Protein AF-A0A8T7JC36-F1 (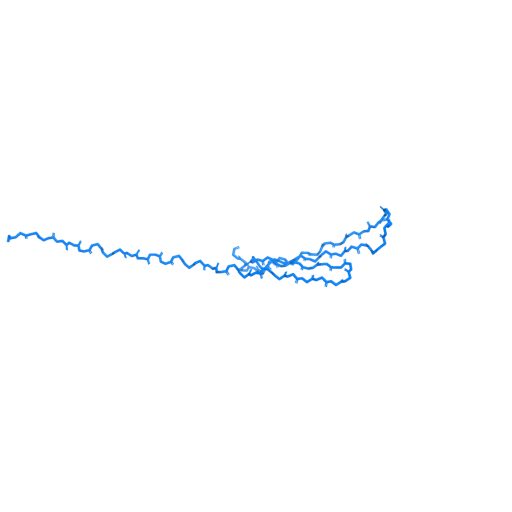afdb_monomer_lite)

Structure (mmCIF, N/CA/C/O backbone):
data_AF-A0A8T7JC36-F1
#
_entry.id   AF-A0A8T7JC36-F1
#
loop_
_atom_site.group_PDB
_atom_site.id
_atom_site.type_symbol
_atom_site.label_atom_id
_atom_site.label_alt_id
_atom_site.label_comp_id
_atom_site.label_asym_id
_atom_site.label_entity_id
_atom_site.label_seq_id
_atom_site.pdbx_PDB_ins_code
_atom_site.Cartn_x
_atom_site.Cartn_y
_atom_site.Cartn_z
_atom_site.occupancy
_atom_site.B_iso_or_equiv
_atom_site.auth_seq_id
_atom_site.auth_comp_id
_atom_site.auth_asym_id
_atom_site.auth_atom_id
_atom_site.pdbx_PDB_model_num
ATOM 1 N N . MET A 1 1 ? -40.634 -33.349 50.743 1.00 41.78 1 MET A N 1
ATOM 2 C CA . MET A 1 1 ? -39.821 -34.504 50.296 1.00 41.78 1 MET A CA 1
ATOM 3 C C . MET A 1 1 ? -40.259 -34.809 48.873 1.00 41.78 1 MET A C 1
ATOM 5 O O . MET A 1 1 ? -41.431 -35.083 48.708 1.00 41.78 1 MET A O 1
ATOM 9 N N . LEU A 1 2 ? -39.472 -34.672 47.810 1.00 38.03 2 LEU A N 1
ATOM 10 C CA . LEU A 1 2 ? -38.023 -34.572 47.637 1.00 38.03 2 LEU A CA 1
ATOM 11 C C . LEU A 1 2 ? -37.724 -33.765 46.349 1.00 38.03 2 LEU A C 1
ATOM 13 O O . LEU A 1 2 ? -38.426 -33.951 45.366 1.00 38.03 2 LEU A O 1
ATOM 17 N N . LEU A 1 3 ? -36.676 -32.925 46.416 1.00 42.59 3 LEU A N 1
ATOM 18 C CA . LEU A 1 3 ? -35.643 -32.642 45.392 1.00 42.59 3 LEU A CA 1
ATOM 19 C C . LEU A 1 3 ? -36.146 -32.234 43.984 1.00 42.59 3 LEU A C 1
ATOM 21 O O . LEU A 1 3 ? -36.715 -33.033 43.262 1.00 42.59 3 LEU A O 1
ATOM 25 N N . GLY A 1 4 ? -35.970 -31.003 43.503 1.00 50.66 4 GLY A N 1
ATOM 26 C CA . GLY A 1 4 ? -34.696 -30.290 43.414 1.00 50.66 4 GLY A CA 1
ATOM 27 C C . GLY A 1 4 ? -34.125 -30.455 42.002 1.00 50.66 4 GLY A C 1
ATOM 28 O O . GLY A 1 4 ? -33.471 -31.449 41.722 1.00 50.66 4 GLY A O 1
ATOM 29 N N . ALA A 1 5 ? -34.359 -29.483 41.124 1.00 50.31 5 ALA A N 1
ATOM 30 C CA . ALA A 1 5 ? -33.588 -29.317 39.896 1.00 50.31 5 ALA A CA 1
ATOM 31 C C . ALA A 1 5 ? -33.539 -27.821 39.579 1.00 50.31 5 ALA A C 1
ATOM 33 O O . ALA A 1 5 ? -34.441 -27.260 38.962 1.00 50.31 5 ALA A O 1
ATOM 34 N N . VAL A 1 6 ? -32.500 -27.158 40.089 1.00 54.75 6 VAL A N 1
ATOM 35 C CA . VAL A 1 6 ? -32.101 -25.828 39.630 1.00 54.75 6 VAL A CA 1
ATOM 36 C C . VAL A 1 6 ? -31.773 -25.985 38.150 1.00 54.75 6 VAL A C 1
ATOM 38 O O . VAL A 1 6 ? -30.769 -26.601 37.799 1.00 54.75 6 VAL A O 1
ATOM 41 N N . GLY A 1 7 ? -32.669 -25.513 37.284 1.00 55.38 7 GLY A N 1
ATOM 42 C CA . GLY A 1 7 ? -32.427 -25.471 35.850 1.00 55.38 7 GLY A CA 1
ATOM 43 C C . GLY A 1 7 ? -31.227 -24.568 35.599 1.00 55.38 7 GLY A C 1
ATOM 44 O O . GLY A 1 7 ? -31.314 -23.356 35.782 1.00 55.38 7 GLY A O 1
ATOM 45 N N . ILE A 1 8 ? -30.094 -25.168 35.244 1.00 65.25 8 ILE A N 1
ATOM 46 C CA . ILE A 1 8 ? -28.898 -24.459 34.796 1.00 65.25 8 ILE A CA 1
ATOM 47 C C . ILE A 1 8 ? -29.295 -23.714 33.521 1.00 65.25 8 ILE A C 1
ATOM 49 O O . ILE A 1 8 ? -29.423 -24.306 32.451 1.00 65.25 8 ILE A O 1
ATOM 53 N N . SER A 1 9 ? -29.569 -22.417 33.663 1.00 65.62 9 SER A N 1
ATOM 54 C CA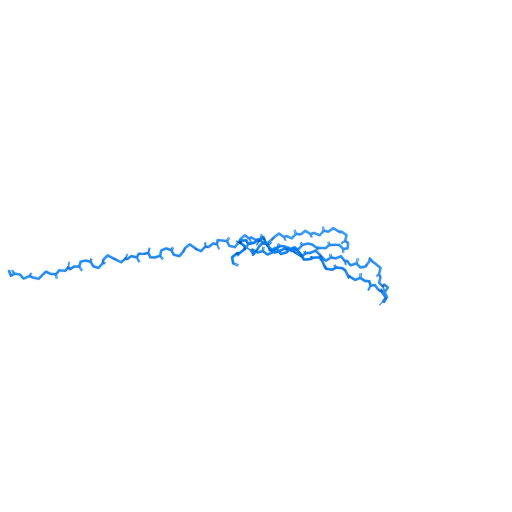 . SER A 1 9 ? -29.794 -21.522 32.536 1.00 65.62 9 SER A CA 1
ATOM 55 C C . SER A 1 9 ? -28.451 -21.356 31.834 1.00 65.62 9 SER A C 1
ATOM 57 O O . SER A 1 9 ? -27.563 -20.647 32.309 1.00 65.62 9 SER A O 1
ATOM 59 N N . MET A 1 10 ? -28.258 -22.118 30.760 1.00 65.69 10 MET A N 1
ATOM 60 C CA . MET A 1 10 ? -27.056 -22.078 29.943 1.00 65.69 10 MET A CA 1
ATOM 61 C C . MET A 1 10 ? -27.032 -20.730 29.221 1.00 65.69 10 MET A C 1
ATOM 63 O O . MET A 1 10 ? -27.775 -20.511 28.265 1.00 65.69 10 MET A O 1
ATOM 67 N N . LEU A 1 11 ? -26.221 -19.801 29.729 1.00 66.06 11 LEU A N 1
ATOM 68 C CA . LEU A 1 11 ? -25.968 -18.521 29.081 1.00 66.06 11 LEU A CA 1
ATOM 69 C C . LEU A 1 11 ? -25.256 -18.807 27.756 1.00 66.06 11 LEU A C 1
ATOM 71 O O . LEU A 1 11 ? -24.066 -19.110 27.719 1.00 66.06 11 LEU A O 1
ATOM 75 N N . ILE A 1 12 ? -26.011 -18.754 26.663 1.00 66.56 12 ILE A N 1
ATOM 76 C CA . ILE A 1 12 ? -25.473 -18.709 25.307 1.00 66.56 12 ILE A CA 1
ATOM 77 C C . ILE A 1 12 ? -24.702 -17.395 25.161 1.00 66.56 12 ILE A C 1
ATOM 79 O O . ILE A 1 12 ? -25.265 -16.345 24.860 1.00 66.56 12 ILE A O 1
ATOM 83 N N . ASN A 1 13 ? -23.396 -17.458 25.420 1.00 65.75 13 ASN A N 1
ATOM 84 C CA . ASN A 1 13 ? -22.443 -16.411 25.087 1.00 65.75 13 ASN A CA 1
ATOM 85 C C . ASN A 1 13 ? -22.359 -16.349 23.555 1.00 65.75 13 ASN A C 1
ATOM 87 O O . ASN A 1 13 ? -21.581 -17.070 22.934 1.00 65.75 13 ASN A O 1
ATOM 91 N N . GLY A 1 14 ? -23.219 -15.538 22.940 1.00 63.62 14 GLY A N 1
ATOM 92 C CA . GLY A 1 14 ? -23.175 -15.272 21.509 1.00 63.62 14 GLY A CA 1
ATOM 93 C C . GLY A 1 14 ? -21.877 -14.550 21.172 1.00 63.62 14 GLY A C 1
ATOM 94 O O . GLY A 1 14 ? -21.788 -13.333 21.308 1.00 63.62 14 GLY A O 1
ATOM 95 N N . SER A 1 15 ? -20.854 -15.290 20.753 1.00 66.31 15 SER A N 1
ATOM 96 C CA . SER A 1 15 ? -19.705 -14.706 20.074 1.00 66.31 15 SER A CA 1
ATOM 97 C C . SER A 1 15 ? -20.203 -14.129 18.755 1.00 66.31 15 SER A C 1
ATOM 99 O O . SER A 1 15 ? -20.521 -14.876 17.829 1.00 66.31 15 SER A O 1
ATOM 101 N N . ALA A 1 16 ? -20.306 -12.802 18.684 1.00 63.88 16 ALA A N 1
ATOM 102 C CA . ALA A 1 16 ? -20.488 -12.098 17.429 1.00 63.88 16 ALA A CA 1
ATOM 103 C C . ALA A 1 16 ? -19.240 -12.355 16.576 1.00 63.88 16 ALA A C 1
ATOM 105 O O . ALA A 1 16 ? -18.189 -11.755 16.793 1.00 63.88 16 ALA A O 1
ATOM 106 N N . MET A 1 17 ? -19.330 -13.302 15.644 1.00 60.44 17 MET A N 1
ATOM 107 C CA . MET A 1 17 ? -18.333 -13.422 14.592 1.00 60.44 17 MET A CA 1
ATOM 108 C C . MET A 1 17 ? -18.540 -12.216 13.682 1.00 60.44 17 MET A C 1
ATOM 110 O O . MET A 1 17 ? -19.533 -12.148 12.962 1.00 60.44 17 MET A O 1
ATOM 114 N N . ALA A 1 18 ? -17.649 -11.229 13.783 1.00 61.09 18 ALA A N 1
ATOM 115 C CA . ALA A 1 18 ? -17.598 -10.153 12.811 1.00 61.09 18 ALA A CA 1
ATOM 116 C C . ALA A 1 18 ? -17.331 -10.796 11.449 1.00 61.09 18 ALA A C 1
ATOM 118 O O . ALA A 1 18 ? -16.287 -11.419 11.244 1.00 61.09 18 ALA A O 1
ATOM 119 N N . GLU A 1 19 ? -18.305 -10.709 10.549 1.00 56.91 19 GLU A N 1
ATOM 120 C CA . GLU A 1 19 ? -18.139 -11.170 9.181 1.00 56.91 19 GLU A CA 1
ATOM 121 C C . GLU A 1 19 ? -17.003 -10.352 8.571 1.00 56.91 19 GLU A C 1
ATOM 123 O O . GLU A 1 19 ?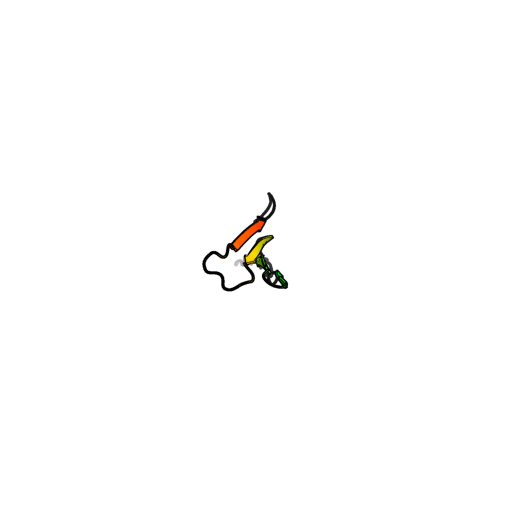 -17.085 -9.124 8.487 1.00 56.91 19 GLU A O 1
ATOM 128 N N . ALA A 1 20 ? -15.888 -11.019 8.259 1.00 60.25 20 ALA A N 1
ATOM 129 C CA . ALA A 1 20 ? -14.749 -10.360 7.651 1.00 60.25 20 ALA A CA 1
ATOM 130 C C . ALA A 1 20 ? -15.237 -9.785 6.324 1.00 60.25 20 ALA A C 1
ATOM 132 O O . ALA A 1 20 ? -15.521 -10.540 5.392 1.00 60.25 20 ALA A O 1
ATOM 133 N N . SER A 1 21 ? -15.380 -8.459 6.247 1.00 63.53 21 SER A N 1
ATOM 134 C CA . SER A 1 21 ? -15.659 -7.827 4.968 1.00 63.53 21 SER A CA 1
ATOM 135 C C . SER A 1 21 ? -14.559 -8.270 4.012 1.00 63.53 21 SER A C 1
ATOM 137 O O . SER A 1 21 ? -13.372 -8.251 4.360 1.00 63.53 21 SER A O 1
ATOM 139 N N . ALA A 1 22 ? -14.954 -8.757 2.835 1.00 69.44 22 ALA A N 1
ATOM 140 C CA . ALA A 1 22 ? -13.991 -9.056 1.793 1.00 69.44 22 ALA A CA 1
ATOM 141 C C . ALA A 1 22 ? -13.160 -7.782 1.590 1.00 69.44 22 ALA A C 1
ATOM 143 O O . ALA A 1 22 ? -13.720 -6.714 1.329 1.00 69.44 22 ALA A O 1
ATOM 144 N N . GLY A 1 23 ? -11.850 -7.883 1.826 1.00 75.25 23 GLY A N 1
ATOM 145 C CA . GLY A 1 23 ? -10.939 -6.754 1.698 1.00 75.25 23 GLY A CA 1
ATOM 146 C C . GLY A 1 23 ? -11.129 -6.059 0.351 1.00 75.25 23 GLY A C 1
ATOM 147 O O . GLY A 1 23 ? -11.479 -6.692 -0.647 1.00 75.25 23 GLY A O 1
ATOM 148 N N . LEU A 1 24 ? -10.933 -4.744 0.311 1.00 88.12 24 LEU A N 1
ATOM 149 C CA . LEU A 1 24 ? -11.062 -4.000 -0.939 1.00 88.12 24 LEU A CA 1
ATOM 150 C C . LEU A 1 24 ? -9.788 -4.183 -1.759 1.00 88.12 24 LEU A C 1
ATOM 152 O O . LEU A 1 24 ? -8.694 -3.951 -1.247 1.00 88.12 24 LEU A O 1
ATOM 156 N N . TYR A 1 25 ? -9.934 -4.544 -3.031 1.00 93.19 25 TYR A N 1
ATOM 157 C CA . TYR A 1 25 ? -8.839 -4.552 -3.993 1.00 93.19 25 TYR A CA 1
ATOM 158 C C . TYR A 1 25 ? -9.193 -3.695 -5.204 1.00 93.19 25 TYR A C 1
ATOM 160 O O . TYR A 1 25 ? -10.303 -3.769 -5.733 1.00 93.19 25 TYR A O 1
ATOM 168 N N . PHE A 1 26 ? -8.237 -2.888 -5.643 1.00 93.88 26 PHE A N 1
ATOM 169 C CA . PHE A 1 26 ? -8.343 -2.076 -6.843 1.00 93.88 26 PHE A CA 1
ATOM 170 C C . PHE A 1 26 ? -6.982 -1.997 -7.524 1.00 93.88 26 PHE A C 1
ATOM 172 O O . PHE A 1 26 ? -5.972 -1.785 -6.860 1.00 93.88 26 PHE A O 1
ATOM 179 N N . SER A 1 27 ? -6.959 -2.104 -8.849 1.00 96.56 27 SER A N 1
ATOM 180 C CA . SER A 1 27 ? -5.754 -1.882 -9.641 1.00 96.56 27 SER A CA 1
ATOM 181 C C . SER A 1 27 ? -6.018 -0.916 -10.787 1.00 96.56 27 SER A C 1
ATOM 183 O O . SER A 1 27 ? -7.109 -0.862 -11.362 1.00 96.56 27 SER A O 1
ATOM 185 N N . HIS A 1 28 ? -5.006 -0.116 -11.109 1.00 95.88 28 HIS A N 1
ATOM 186 C CA . HIS A 1 28 ? -5.033 0.788 -12.246 1.00 95.88 28 HIS A CA 1
ATOM 187 C C . HIS A 1 28 ? -3.622 1.028 -12.770 1.00 95.88 28 HIS A C 1
ATOM 189 O O . HIS A 1 28 ? -2.806 1.652 -12.094 1.00 95.88 28 HIS A O 1
ATOM 195 N N . LYS A 1 29 ? -3.365 0.601 -14.013 1.00 95.50 29 LYS A N 1
ATOM 196 C CA . LYS A 1 29 ? -2.024 0.635 -14.619 1.00 95.50 29 LYS A CA 1
ATOM 197 C C . LYS A 1 29 ? -1.026 -0.081 -13.699 1.00 95.50 29 LYS A C 1
ATOM 199 O O . LYS A 1 29 ? -1.304 -1.190 -13.263 1.00 95.50 29 LYS A O 1
ATOM 204 N N . ASP A 1 30 ? 0.073 0.582 -13.365 1.00 95.31 30 ASP A N 1
ATOM 205 C CA . ASP A 1 30 ? 1.170 0.070 -12.544 1.00 95.31 30 ASP A CA 1
ATOM 206 C C . ASP A 1 30 ? 0.910 0.222 -11.036 1.00 95.31 30 ASP A C 1
ATOM 208 O O . ASP A 1 30 ? 1.842 0.202 -10.234 1.00 95.31 30 ASP A O 1
ATOM 212 N N . TRP A 1 31 ? -0.350 0.437 -10.644 1.00 97.25 31 TRP A N 1
ATOM 213 C CA . TRP A 1 31 ? -0.759 0.599 -9.255 1.00 97.25 31 TRP A CA 1
ATOM 214 C C . TRP A 1 31 ? -1.720 -0.491 -8.82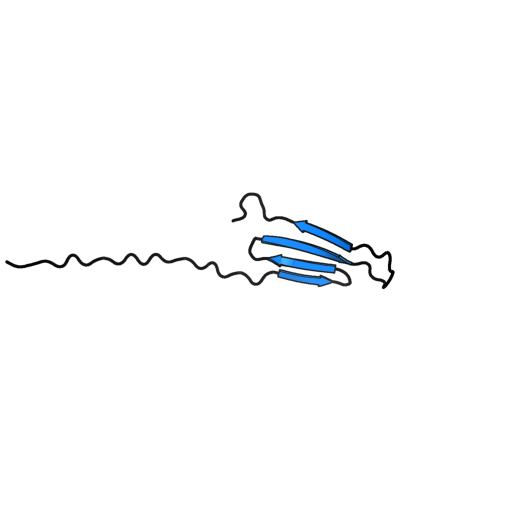1 1.00 97.25 31 TRP A C 1
ATOM 216 O O . TRP A 1 31 ? -2.687 -0.806 -9.519 1.00 97.25 31 TRP A O 1
ATOM 226 N N . GLU A 1 32 ? -1.516 -0.962 -7.599 1.00 97.31 32 GLU A N 1
ATOM 227 C CA . GLU A 1 32 ? -2.471 -1.788 -6.879 1.00 97.31 32 GLU A CA 1
ATOM 228 C C . GLU A 1 32 ? -2.712 -1.249 -5.473 1.00 97.31 32 GLU A C 1
ATOM 230 O O . GLU A 1 32 ? -1.814 -0.732 -4.805 1.00 97.31 32 GLU A O 1
ATOM 235 N N . ILE A 1 33 ? -3.956 -1.362 -5.025 1.00 96.88 33 ILE A N 1
ATOM 236 C CA . ILE A 1 33 ? -4.395 -1.013 -3.686 1.00 96.88 33 ILE A CA 1
ATOM 237 C C . ILE A 1 33 ? -5.118 -2.211 -3.091 1.00 96.88 33 ILE A C 1
ATOM 239 O O . ILE A 1 33 ? -6.070 -2.722 -3.677 1.00 96.88 33 ILE A O 1
ATOM 243 N N . ALA A 1 34 ? -4.690 -2.611 -1.898 1.00 94.69 34 ALA A N 1
ATOM 244 C CA . ALA A 1 34 ? -5.325 -3.649 -1.103 1.00 94.69 34 ALA A CA 1
ATOM 245 C C . ALA A 1 34 ? -5.610 -3.120 0.305 1.00 94.69 34 ALA A C 1
ATOM 247 O O . ALA A 1 34 ? -4.717 -2.601 0.980 1.00 94.69 34 ALA A O 1
ATOM 248 N N . CYS A 1 35 ? -6.852 -3.265 0.753 1.00 92.88 35 CYS A N 1
ATOM 249 C CA . CYS A 1 35 ? -7.265 -3.003 2.123 1.00 92.88 35 CYS A CA 1
ATOM 250 C C . CYS A 1 35 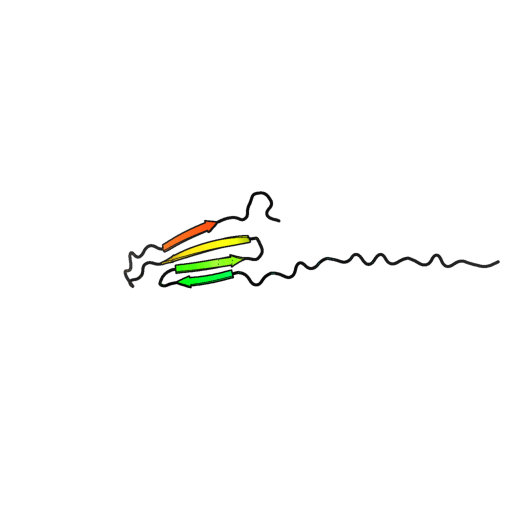? -7.690 -4.309 2.785 1.00 92.88 35 CYS A C 1
ATOM 252 O O . CYS A 1 35 ? -8.489 -5.054 2.220 1.00 92.88 35 CYS A O 1
ATOM 254 N N . ASP A 1 36 ? -7.182 -4.571 3.983 1.00 88.06 36 ASP A N 1
ATOM 255 C CA . ASP A 1 36 ? -7.604 -5.712 4.792 1.00 88.06 36 ASP A CA 1
ATOM 256 C C . ASP A 1 36 ? -8.780 -5.345 5.720 1.00 88.06 36 ASP A C 1
ATOM 258 O O . ASP A 1 36 ? -9.185 -4.184 5.844 1.00 88.06 36 ASP A O 1
ATOM 262 N N . ASN A 1 37 ? -9.356 -6.357 6.370 1.00 79.81 37 ASN A N 1
ATOM 263 C CA . ASN A 1 37 ? -10.478 -6.206 7.300 1.00 79.81 37 ASN A CA 1
ATOM 264 C C . ASN A 1 37 ? -10.095 -5.493 8.612 1.00 79.81 37 ASN A C 1
ATOM 266 O O . ASN A 1 37 ? -10.979 -5.169 9.400 1.00 79.81 37 ASN A O 1
ATOM 270 N N . THR A 1 38 ? -8.805 -5.209 8.837 1.00 82.31 38 THR A N 1
ATOM 271 C CA . THR A 1 38 ? -8.330 -4.383 9.961 1.00 82.31 38 THR A CA 1
ATOM 272 C C . THR A 1 38 ? -8.322 -2.895 9.615 1.00 82.31 38 THR A C 1
ATOM 274 O O . THR A 1 38 ? -7.784 -2.088 10.364 1.00 82.31 38 THR A O 1
ATOM 277 N N . LEU A 1 39 ? -8.923 -2.519 8.476 1.00 83.75 39 LEU A N 1
ATOM 278 C CA . LEU A 1 39 ? -8.983 -1.156 7.939 1.00 83.75 39 LEU A CA 1
ATOM 279 C C . LEU A 1 39 ? -7.608 -0.574 7.576 1.00 83.75 39 LEU A C 1
ATOM 281 O O . LEU A 1 39 ? -7.472 0.636 7.368 1.00 83.75 39 LEU A O 1
ATOM 285 N N . THR A 1 40 ? -6.595 -1.430 7.442 1.00 91.12 40 THR A N 1
ATOM 286 C CA . THR A 1 40 ? -5.290 -1.039 6.919 1.00 91.12 40 THR A CA 1
ATOM 287 C C . THR A 1 40 ? -5.308 -1.149 5.403 1.00 91.12 40 THR A C 1
ATOM 289 O O . THR A 1 40 ? -5.657 -2.188 4.849 1.00 91.12 40 THR A O 1
ATOM 292 N N . CYS A 1 41 ? -4.892 -0.081 4.722 1.00 94.00 41 CYS A N 1
ATOM 293 C CA . CYS A 1 41 ? -4.766 -0.059 3.268 1.00 94.00 41 CYS A CA 1
ATOM 294 C C . CYS A 1 41 ? -3.309 0.122 2.850 1.00 94.00 41 CYS A C 1
ATOM 296 O O . CYS A 1 41 ? -2.572 0.923 3.433 1.00 94.00 41 CYS A O 1
ATOM 298 N N . ARG A 1 42 ? -2.913 -0.590 1.799 1.00 96.38 42 ARG A N 1
ATOM 299 C CA . ARG A 1 42 ? -1.598 -0.506 1.166 1.00 96.38 42 ARG A CA 1
ATOM 300 C C . ARG A 1 42 ? -1.789 -0.169 -0.303 1.00 96.38 42 ARG A C 1
ATOM 302 O O . ARG A 1 42 ? -2.630 -0.782 -0.949 1.00 96.38 42 ARG A O 1
ATOM 309 N N . ALA A 1 43 ? -1.027 0.799 -0.797 1.00 97.50 43 ALA A N 1
ATOM 310 C CA . ALA A 1 43 ? -0.957 1.140 -2.209 1.00 97.50 43 ALA A CA 1
ATOM 311 C C . ALA A 1 43 ? 0.480 0.941 -2.690 1.00 97.50 43 ALA A C 1
ATOM 313 O O . ALA A 1 43 ? 1.388 1.616 -2.197 1.00 97.50 43 ALA A O 1
ATOM 314 N N . ALA A 1 44 ? 0.674 0.005 -3.613 1.00 97.69 44 ALA A N 1
ATOM 315 C CA . ALA A 1 44 ? 1.946 -0.234 -4.272 1.00 97.69 44 ALA A CA 1
ATOM 316 C C . ALA A 1 44 ? 1.901 0.372 -5.677 1.00 97.69 44 ALA A C 1
ATOM 318 O O . ALA A 1 44 ? 0.946 0.157 -6.423 1.00 97.69 44 ALA A O 1
ATOM 319 N N . GLY A 1 45 ? 2.919 1.161 -6.006 1.00 97.06 45 GLY A N 1
ATOM 320 C CA . GLY A 1 45 ? 3.146 1.700 -7.340 1.00 97.06 45 GLY A CA 1
ATOM 321 C C . GLY A 1 45 ? 4.468 1.177 -7.877 1.00 97.06 45 GLY A C 1
ATOM 322 O O . GLY A 1 45 ? 5.495 1.295 -7.202 1.00 97.06 45 GLY A O 1
ATOM 323 N N . TYR A 1 46 ? 4.437 0.615 -9.078 1.00 94.69 46 TYR A N 1
ATOM 324 C CA . TYR A 1 46 ? 5.591 0.020 -9.738 1.00 94.69 46 TYR A CA 1
ATOM 325 C C . TYR A 1 46 ? 6.109 0.919 -10.856 1.00 94.69 46 TYR A C 1
ATOM 327 O O . TYR A 1 46 ? 5.368 1.690 -11.472 1.00 94.69 46 TYR A O 1
ATOM 335 N N . HIS A 1 47 ? 7.409 0.825 -11.120 1.00 93.62 47 HIS A N 1
ATOM 336 C CA . HIS A 1 47 ? 7.972 1.382 -12.338 1.00 93.62 47 HIS A CA 1
ATOM 337 C C . HIS A 1 47 ? 7.389 0.635 -13.545 1.00 93.62 47 HIS A C 1
ATOM 339 O O . HIS A 1 47 ? 7.278 -0.587 -13.521 1.00 93.62 47 HI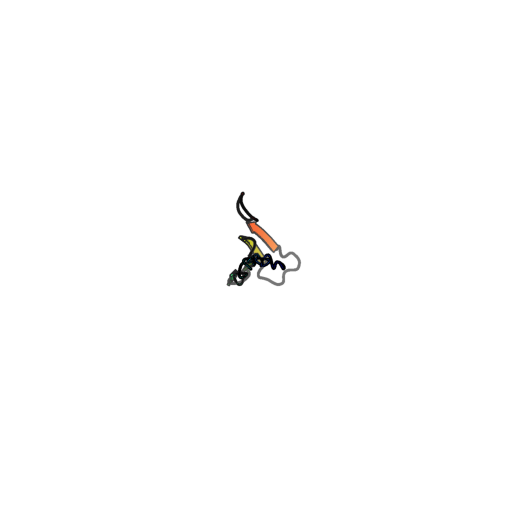S A O 1
ATOM 345 N N . ARG A 1 48 ? 6.983 1.381 -14.573 1.00 84.06 48 ARG A N 1
ATOM 346 C CA . ARG A 1 48 ? 6.195 0.861 -15.701 1.00 84.06 48 ARG A CA 1
ATOM 347 C C . ARG A 1 48 ? 7.012 0.039 -16.699 1.00 84.06 48 ARG A C 1
ATOM 349 O O . ARG A 1 48 ? 6.462 -0.826 -17.371 1.00 84.06 48 ARG A O 1
ATOM 356 N N . ASP A 1 49 ? 8.296 0.346 -16.824 1.00 82.12 49 ASP A N 1
ATOM 357 C CA . ASP A 1 49 ? 9.182 -0.261 -17.813 1.00 82.12 49 ASP A CA 1
ATOM 358 C C . ASP A 1 49 ? 10.082 -1.318 -17.139 1.00 82.12 49 ASP A C 1
ATOM 360 O O . ASP A 1 49 ? 10.340 -1.251 -15.937 1.00 82.12 49 ASP A O 1
ATOM 364 N N . GLU A 1 50 ? 10.581 -2.300 -17.897 1.00 75.25 50 GLU A N 1
ATOM 365 C CA . GLU A 1 50 ? 11.450 -3.387 -17.392 1.00 75.25 50 GLU A CA 1
ATOM 366 C C . GLU A 1 50 ? 12.896 -2.920 -17.123 1.00 75.25 50 GLU A C 1
ATOM 368 O O . GLU A 1 50 ? 13.869 -3.640 -17.349 1.00 75.25 50 GLU A O 1
ATOM 373 N N . ASP A 1 51 ? 13.051 -1.677 -16.678 1.00 81.50 51 ASP A N 1
ATOM 374 C CA . ASP A 1 51 ? 14.346 -1.084 -16.403 1.00 81.50 51 ASP A CA 1
ATOM 375 C C . ASP A 1 51 ? 14.897 -1.645 -15.087 1.00 81.50 51 ASP A C 1
ATOM 377 O O . ASP A 1 51 ? 14.223 -1.646 -14.051 1.00 81.50 51 ASP A O 1
ATOM 381 N N . SER A 1 52 ? 16.147 -2.112 -15.095 1.00 80.19 52 SER A N 1
ATOM 382 C CA . SER A 1 52 ? 16.753 -2.775 -13.929 1.00 80.19 52 SER A CA 1
ATOM 383 C C . SER A 1 52 ? 16.921 -1.841 -12.726 1.00 80.19 52 SER A C 1
ATOM 385 O O . SER A 1 52 ? 17.170 -2.300 -11.614 1.00 80.19 52 SER A O 1
ATOM 387 N N . ASN A 1 53 ? 16.797 -0.531 -12.953 1.00 88.62 53 ASN A N 1
ATOM 388 C CA . ASN A 1 53 ? 16.863 0.518 -11.938 1.00 88.62 53 ASN A CA 1
ATOM 389 C C . ASN A 1 53 ? 15.471 1.035 -11.526 1.00 88.62 53 ASN A C 1
ATOM 391 O O . ASN A 1 53 ? 15.361 2.119 -10.948 1.00 88.62 53 ASN A O 1
ATOM 395 N N . GLY A 1 54 ? 14.408 0.294 -11.847 1.00 90.12 54 GLY A N 1
ATOM 396 C CA . GLY A 1 54 ? 13.040 0.644 -11.489 1.00 90.12 54 GLY A CA 1
ATOM 397 C C . GLY A 1 54 ? 12.851 0.817 -9.980 1.00 90.12 54 GLY A C 1
ATOM 398 O O . GLY A 1 54 ? 13.392 0.073 -9.162 1.00 90.12 54 GLY A O 1
ATOM 399 N N . ILE A 1 55 ? 12.048 1.811 -9.605 1.00 92.50 55 ILE A N 1
ATOM 400 C CA . ILE A 1 55 ? 11.699 2.098 -8.212 1.00 92.50 55 ILE A CA 1
ATOM 401 C C . ILE A 1 55 ? 10.257 1.669 -7.972 1.00 92.50 55 ILE A C 1
ATOM 403 O O . ILE A 1 55 ? 9.378 1.933 -8.789 1.00 92.50 55 ILE A O 1
ATOM 407 N N . SER A 1 56 ? 10.011 1.047 -6.822 1.00 94.38 56 SER A N 1
ATOM 408 C CA . SER A 1 56 ? 8.658 0.815 -6.317 1.00 94.38 56 SER A CA 1
ATOM 409 C C . SER A 1 56 ? 8.380 1.719 -5.123 1.00 94.38 56 SER A C 1
ATOM 411 O O . SER A 1 56 ? 9.267 1.982 -4.309 1.00 94.38 56 SER A O 1
ATOM 413 N N . VAL A 1 57 ? 7.137 2.177 -5.000 1.00 95.94 57 VAL A N 1
ATOM 414 C CA . VAL A 1 57 ? 6.661 2.951 -3.851 1.00 95.94 57 VAL A CA 1
ATOM 415 C C . VAL A 1 57 ? 5.591 2.147 -3.135 1.00 95.94 57 VAL A C 1
ATOM 417 O O . VAL A 1 57 ? 4.660 1.658 -3.766 1.00 95.94 57 VAL A O 1
ATOM 420 N N . LEU A 1 58 ? 5.703 2.052 -1.811 1.00 97.50 58 LEU A N 1
ATOM 421 C CA . LEU A 1 58 ? 4.673 1.473 -0.958 1.00 97.50 58 LEU A CA 1
ATOM 422 C C . LEU A 1 58 ? 4.164 2.531 0.017 1.00 97.50 58 LEU A C 1
ATOM 424 O O . LEU A 1 58 ? 4.892 2.991 0.897 1.00 97.50 58 LEU A O 1
ATOM 428 N N . LEU A 1 59 ? 2.890 2.884 -0.115 1.00 97.31 59 LEU A N 1
ATOM 429 C CA . LEU A 1 59 ? 2.191 3.753 0.822 1.00 97.31 59 LEU A CA 1
ATOM 430 C C . LEU A 1 59 ? 1.320 2.895 1.732 1.00 97.31 59 LEU A C 1
ATOM 432 O O . LEU A 1 59 ? 0.513 2.097 1.261 1.00 97.31 59 LEU A O 1
ATOM 436 N N . THR A 1 60 ? 1.469 3.070 3.042 1.00 95.81 60 THR A N 1
ATOM 437 C CA . THR A 1 60 ? 0.626 2.394 4.033 1.00 95.81 60 THR A CA 1
ATOM 438 C C . THR A 1 60 ? -0.206 3.422 4.771 1.00 95.81 60 THR A C 1
ATOM 440 O O . THR A 1 60 ? 0.328 4.292 5.459 1.00 95.81 60 THR A O 1
ATOM 443 N N . ARG A 1 61 ? -1.525 3.281 4.675 1.00 94.06 61 ARG A N 1
ATOM 444 C CA . ARG A 1 61 ? -2.463 3.970 5.550 1.00 94.06 61 ARG A CA 1
ATOM 445 C C . ARG A 1 61 ? -2.880 2.991 6.635 1.00 94.06 61 ARG A C 1
ATOM 447 O O . ARG A 1 61 ? -3.661 2.075 6.377 1.00 94.06 61 ARG A O 1
ATOM 454 N N . LYS A 1 62 ? -2.340 3.193 7.835 1.00 91.56 62 LYS A N 1
ATOM 455 C CA . LYS A 1 62 ? -2.804 2.480 9.025 1.00 91.56 62 LYS A CA 1
ATOM 456 C C . LYS A 1 62 ? -4.278 2.792 9.268 1.00 91.56 62 LYS A C 1
ATOM 458 O O . LYS A 1 62 ? -4.765 3.859 8.884 1.00 91.56 62 LYS A O 1
ATOM 463 N N . ALA A 1 63 ? -4.951 1.869 9.933 1.00 88.06 63 ALA A N 1
ATOM 464 C CA . ALA A 1 63 ? -6.234 2.158 10.538 1.00 88.06 63 ALA A CA 1
ATOM 465 C C . ALA A 1 63 ? -6.116 3.315 11.553 1.00 88.06 63 ALA A C 1
ATOM 467 O O . ALA A 1 63 ? -5.019 3.655 12.011 1.00 88.06 63 ALA A O 1
ATOM 468 N N . GLY A 1 64 ? -7.244 3.974 11.832 1.00 86.25 64 GLY A N 1
ATOM 469 C CA . GLY A 1 64 ? -7.301 5.115 12.749 1.00 86.25 64 GLY A CA 1
ATOM 470 C C . GLY A 1 64 ? -6.936 4.748 14.199 1.00 86.25 64 GLY A C 1
ATOM 471 O O . GLY A 1 64 ? -6.695 3.580 14.491 1.00 86.25 64 GLY A O 1
ATOM 472 N N . PRO A 1 65 ? -6.911 5.731 15.117 1.00 87.81 65 PRO A N 1
ATOM 473 C CA . PRO A 1 65 ? -6.516 5.536 16.519 1.00 87.81 65 PRO A CA 1
ATOM 474 C C . PRO A 1 65 ? -7.276 4.428 17.264 1.00 87.81 65 PRO A C 1
ATOM 476 O O . PRO A 1 65 ? -6.728 3.844 18.190 1.00 87.81 65 PRO A O 1
ATOM 479 N N . ASP A 1 66 ? -8.499 4.129 16.827 1.00 81.06 66 ASP A N 1
ATOM 480 C CA . ASP A 1 66 ? -9.406 3.157 17.442 1.00 81.06 66 ASP A CA 1
ATOM 481 C C . ASP A 1 66 ? -9.487 1.835 16.653 1.00 81.06 66 ASP A C 1
ATOM 483 O O . ASP A 1 66 ? -10.502 1.139 16.690 1.00 81.06 66 ASP A O 1
ATOM 487 N N . ALA A 1 67 ? -8.452 1.511 15.869 1.00 77.75 67 ALA A N 1
ATOM 488 C CA . ALA A 1 67 ? -8.347 0.206 15.224 1.00 77.75 67 ALA A CA 1
ATOM 489 C C . ALA A 1 67 ? -8.379 -0.922 16.281 1.00 77.75 67 ALA A C 1
ATOM 491 O O . ALA A 1 67 ? -7.774 -0.735 17.339 1.00 77.75 67 ALA A O 1
ATOM 492 N N . PRO A 1 68 ? -9.065 -2.055 16.015 1.00 68.81 68 PRO A N 1
ATOM 493 C CA . PRO A 1 68 ? -9.099 -3.205 16.922 1.00 68.81 68 PRO A CA 1
ATOM 494 C C . PRO A 1 68 ? -7.719 -3.703 17.366 1.00 68.81 68 PRO A C 1
ATOM 496 O O . PRO A 1 68 ? -6.766 -3.618 16.554 1.00 68.81 68 PRO A O 1
#

Foldseek 3Di:
DDDDDPPPPPPPPPPPPPDFDPWDWDDDQQWIWTAGSLRKIKIKGWDNDPDPPIDIDIDIDHDDPPRD

Sequence (68 aa):
MLLGAVGISMLINGSAMAEASAGLYFSHKDWEIACDNTLTCRAAGYHRDEDSNGISVLLTRKAGPDAP

Secondary structure (DSSP, 8-state):
--------------------PPPEEEEETTEEEEE-TTS-EEEEE--SS--TT---EEEEE---TT--

Radius of gyration: 24.99 Å; chains: 1; bounding box: 57×40×68 Å

pLDDT: mean 79.9, std 16.54, range [38.03, 97.69]